Protein AF-K0F610-F1 (afdb_monomer)

Sequence (108 aa):
MANMARGLLATVIVAATFAFGCYWYVFGRPDWLWNGPKTIAISGQRFAVAGVYDQTRGPVQCLTERRSILLTGLEYCVVDEAEPATGALFWYLGEVYSINMQEPLGFL

Mean predicted aligned error: 11.23 Å

Secondary structure (DSSP, 8-state):
-HHHHHHHHHHHHHHHHHHHHHHHHHH-STTHHHH--SEEEETTEEEEEEEE--GGG-S---SS--EEPTTT--EEEE--SSSTTEEEEE-GGG-EEEEE-SS-SEE-

Radius of gyration: 17.18 Å; Cα contacts (8 Å, |Δi|>4): 171; chains: 1; bounding box: 51×33×36 Å

pLDDT: mean 83.33, std 8.26, range [58.34, 93.62]

Structure (mmCIF, N/CA/C/O backbone):
data_AF-K0F610-F1
#
_entry.id   AF-K0F610-F1
#
loop_
_atom_site.group_PDB
_atom_site.id
_atom_site.type_symbol
_atom_site.label_atom_id
_atom_site.label_alt_id
_atom_site.label_comp_id
_atom_site.label_asym_id
_atom_site.label_entity_id
_atom_site.label_seq_id
_atom_site.pdbx_PDB_ins_code
_atom_site.Cartn_x
_atom_site.Cartn_y
_atom_site.Cartn_z
_atom_site.occupancy
_atom_site.B_iso_or_equiv
_atom_site.auth_seq_id
_atom_site.auth_comp_id
_atom_site.auth_asym_id
_atom_site.auth_atom_id
_atom_site.pdbx_PDB_model_num
ATOM 1 N N . MET A 1 1 ? 37.484 16.209 -16.420 1.00 61.12 1 MET A N 1
ATOM 2 C CA . MET A 1 1 ? 36.525 16.325 -15.294 1.00 61.12 1 MET A CA 1
ATOM 3 C C . MET A 1 1 ? 35.104 16.674 -15.743 1.00 61.12 1 MET A C 1
ATOM 5 O O . MET A 1 1 ? 34.200 15.937 -15.380 1.00 61.12 1 MET A O 1
ATOM 9 N N . ALA A 1 2 ? 34.880 17.702 -16.579 1.00 75.75 2 ALA A N 1
ATOM 10 C CA . ALA A 1 2 ? 33.526 18.084 -17.022 1.00 75.75 2 ALA A CA 1
ATOM 11 C C . ALA A 1 2 ? 32.721 16.950 -17.702 1.00 75.75 2 ALA A C 1
ATOM 13 O O . ALA A 1 2 ? 31.536 16.799 -17.425 1.00 75.75 2 ALA A O 1
ATOM 14 N N . ASN A 1 3 ? 33.359 16.113 -18.533 1.00 80.50 3 ASN A N 1
ATOM 15 C CA . ASN A 1 3 ? 32.677 14.990 -19.197 1.00 80.50 3 ASN A CA 1
ATOM 16 C C . ASN A 1 3 ? 32.225 13.893 -18.214 1.00 80.50 3 ASN A C 1
ATOM 18 O O . ASN A 1 3 ? 31.125 13.374 -18.359 1.00 80.50 3 ASN A O 1
ATOM 22 N N . MET A 1 4 ? 33.024 13.588 -17.180 1.00 81.19 4 MET A N 1
ATOM 23 C CA . MET A 1 4 ? 32.634 12.640 -16.123 1.00 81.19 4 MET A CA 1
ATOM 24 C C . MET A 1 4 ? 31.491 13.196 -15.267 1.00 81.19 4 MET A C 1
ATOM 26 O O . MET A 1 4 ? 30.534 12.479 -14.997 1.00 81.19 4 MET A O 1
ATOM 30 N N . ALA A 1 5 ? 31.543 14.484 -14.905 1.00 85.38 5 ALA A N 1
ATOM 31 C CA . ALA A 1 5 ? 30.469 15.136 -14.154 1.00 85.38 5 ALA A CA 1
ATOM 32 C C . ALA A 1 5 ? 29.143 15.156 -14.936 1.00 85.38 5 ALA A C 1
ATOM 34 O O . ALA A 1 5 ? 28.092 14.865 -14.372 1.00 85.38 5 ALA A O 1
ATOM 35 N N . ARG A 1 6 ? 29.188 15.431 -16.248 1.00 86.06 6 ARG A N 1
ATOM 36 C CA . ARG A 1 6 ? 28.009 15.366 -17.130 1.00 86.06 6 ARG A CA 1
ATOM 37 C C . ARG A 1 6 ? 27.454 13.946 -17.256 1.00 86.06 6 ARG A C 1
ATOM 39 O O . ARG A 1 6 ? 26.241 13.782 -17.195 1.00 86.06 6 ARG A O 1
ATOM 46 N N . GLY A 1 7 ? 28.317 12.937 -17.397 1.00 88.06 7 GLY A N 1
ATOM 47 C CA . GLY A 1 7 ? 27.900 11.532 -17.457 1.00 88.06 7 GLY A CA 1
ATOM 48 C C . GLY A 1 7 ? 27.238 11.057 -16.161 1.00 88.06 7 GLY A C 1
ATOM 49 O O . GLY A 1 7 ? 26.183 10.423 -16.201 1.00 88.06 7 GLY A O 1
ATOM 50 N N . LEU A 1 8 ? 27.803 11.435 -15.010 1.00 91.75 8 LEU A N 1
ATOM 51 C CA . LEU A 1 8 ? 27.209 11.153 -13.704 1.00 91.75 8 LEU A CA 1
ATOM 52 C C . LEU A 1 8 ? 25.847 11.842 -13.559 1.00 91.75 8 LEU A C 1
ATOM 54 O O . LEU A 1 8 ? 24.867 11.184 -13.226 1.00 91.75 8 LEU A O 1
ATOM 58 N N . LEU A 1 9 ? 25.764 13.138 -13.874 1.00 91.38 9 LEU A N 1
ATOM 59 C CA . LEU A 1 9 ? 24.515 13.897 -13.807 1.00 91.38 9 LEU A CA 1
ATOM 60 C C . LEU A 1 9 ? 23.428 13.290 -14.706 1.00 91.38 9 LEU A C 1
ATOM 62 O O . LEU A 1 9 ? 22.301 13.109 -14.256 1.00 91.38 9 LEU A O 1
ATOM 66 N N . ALA A 1 10 ? 23.765 12.929 -15.946 1.00 89.69 10 ALA A N 1
ATOM 67 C CA . ALA A 1 10 ? 22.830 12.278 -16.862 1.00 89.69 10 ALA A CA 1
ATOM 68 C C . ALA A 1 10 ? 22.319 10.943 -16.300 1.00 89.69 10 ALA A C 1
ATOM 70 O O . ALA A 1 10 ? 21.121 10.676 -16.340 1.00 89.69 10 ALA A O 1
ATOM 71 N N . THR A 1 11 ? 23.207 10.139 -15.711 1.00 91.31 11 THR A N 1
ATOM 72 C CA . THR A 1 11 ? 22.837 8.859 -15.088 1.00 91.31 11 THR A CA 1
ATOM 73 C C . THR A 1 11 ? 21.886 9.067 -13.908 1.00 91.31 11 THR A C 1
ATOM 75 O O . THR A 1 11 ? 20.876 8.372 -13.808 1.00 91.31 11 THR A O 1
ATOM 78 N N . VAL A 1 12 ? 22.155 10.060 -13.052 1.00 91.69 12 VAL A N 1
ATOM 79 C CA . VAL A 1 12 ? 21.271 10.409 -11.928 1.00 91.69 12 VAL A CA 1
ATOM 80 C C . VAL A 1 12 ? 19.901 10.866 -12.428 1.00 91.69 12 VAL A C 1
ATOM 82 O O . VAL A 1 12 ? 18.890 10.427 -11.889 1.00 91.69 12 VAL A O 1
ATOM 85 N N . ILE A 1 13 ? 19.843 11.691 -13.479 1.00 91.94 13 ILE A N 1
ATOM 86 C CA . ILE A 1 13 ? 18.574 12.153 -14.064 1.00 91.94 13 ILE A CA 1
ATOM 87 C C . ILE A 1 13 ? 17.765 10.974 -14.612 1.00 91.94 13 ILE A C 1
ATOM 89 O O . ILE A 1 13 ? 16.565 10.884 -14.349 1.00 91.94 13 ILE A O 1
ATOM 93 N N . VAL A 1 14 ? 18.402 10.052 -15.339 1.00 89.75 14 VAL A N 1
ATOM 94 C CA . VAL A 1 14 ? 17.721 8.869 -15.890 1.00 89.75 14 VAL A CA 1
ATOM 95 C C . VAL A 1 14 ? 17.198 7.976 -14.765 1.00 89.75 14 VAL A C 1
ATOM 97 O O . VAL A 1 14 ? 16.031 7.588 -14.794 1.00 89.75 14 VAL A O 1
ATOM 100 N N . ALA A 1 15 ? 18.012 7.712 -13.741 1.00 88.94 15 ALA A N 1
ATOM 101 C CA . ALA A 1 15 ? 17.606 6.912 -12.587 1.00 88.94 15 ALA A CA 1
ATOM 102 C C . ALA A 1 15 ? 16.456 7.565 -11.799 1.00 88.94 15 ALA A C 1
ATOM 104 O O . ALA A 1 15 ? 15.492 6.886 -11.449 1.00 88.94 15 ALA A O 1
ATOM 105 N N . ALA A 1 16 ? 16.511 8.881 -11.573 1.00 87.88 16 ALA A N 1
ATOM 106 C CA . ALA A 1 16 ? 15.450 9.631 -10.902 1.00 87.88 16 ALA A CA 1
ATOM 107 C C . ALA A 1 16 ? 14.145 9.627 -11.710 1.00 87.88 16 ALA A C 1
ATOM 109 O O . ALA A 1 16 ? 13.072 9.426 -11.146 1.00 87.88 16 ALA A O 1
ATOM 110 N N . THR A 1 17 ? 14.234 9.788 -13.033 1.00 87.69 17 THR A N 1
ATOM 111 C CA . THR A 1 17 ? 13.066 9.742 -13.925 1.00 87.69 17 THR A CA 1
ATOM 112 C C . THR A 1 17 ? 12.430 8.354 -13.926 1.00 87.69 17 THR A C 1
ATOM 114 O O . THR A 1 17 ? 11.209 8.237 -13.836 1.00 87.69 17 THR A O 1
ATOM 117 N N . PHE A 1 18 ? 13.247 7.299 -13.971 1.00 87.00 18 PHE A N 1
ATOM 118 C CA . PHE A 1 18 ? 12.771 5.921 -13.893 1.00 87.00 18 PHE A CA 1
ATOM 119 C C . PHE A 1 18 ? 12.084 5.638 -12.553 1.00 87.00 18 PHE A C 1
ATOM 121 O O . PHE A 1 18 ? 10.952 5.160 -12.538 1.00 87.00 18 PHE A O 1
ATOM 128 N N . ALA A 1 19 ? 12.721 6.007 -11.437 1.00 84.00 19 ALA A N 1
ATOM 129 C CA . ALA A 1 19 ? 12.135 5.862 -10.110 1.00 84.00 19 ALA A CA 1
ATOM 130 C C . ALA A 1 19 ? 10.800 6.611 -10.015 1.00 84.00 19 ALA A C 1
ATOM 132 O O . ALA A 1 19 ? 9.799 6.019 -9.624 1.00 84.00 19 ALA A O 1
ATOM 133 N N . PHE A 1 20 ? 10.749 7.873 -10.450 1.00 82.81 20 PHE A N 1
ATOM 134 C CA . PHE A 1 20 ? 9.519 8.667 -10.463 1.00 82.81 20 PHE A CA 1
ATOM 135 C C . PHE A 1 20 ? 8.405 8.005 -11.290 1.00 82.81 20 PHE A C 1
ATOM 137 O O . PHE A 1 20 ? 7.261 7.930 -10.840 1.00 82.81 20 PHE A O 1
ATOM 144 N N . GLY A 1 21 ? 8.742 7.453 -12.460 1.00 82.62 21 GLY A N 1
ATOM 145 C CA . GLY A 1 21 ? 7.815 6.671 -13.278 1.00 82.62 21 GLY A CA 1
ATOM 146 C C . GLY A 1 21 ? 7.298 5.418 -12.565 1.00 82.62 21 GLY A C 1
ATOM 147 O O . GLY A 1 21 ? 6.095 5.165 -12.579 1.00 82.62 21 GLY A O 1
ATOM 148 N N . CYS A 1 22 ? 8.166 4.669 -11.880 1.00 82.62 22 CYS A N 1
ATOM 149 C CA . CYS A 1 22 ? 7.771 3.515 -11.067 1.00 82.62 22 CYS A CA 1
ATOM 150 C C . CYS A 1 22 ? 6.876 3.905 -9.881 1.00 82.62 22 CYS A C 1
ATOM 152 O O . CYS A 1 22 ? 5.905 3.211 -9.595 1.00 82.62 22 CYS A O 1
ATOM 154 N N . TYR A 1 23 ? 7.149 5.027 -9.214 1.00 79.75 23 TYR A N 1
ATOM 155 C CA . TYR A 1 23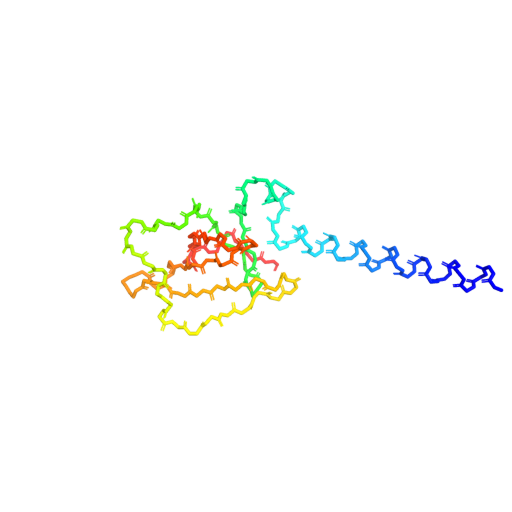 ? 6.288 5.551 -8.148 1.00 79.75 23 TYR A CA 1
ATOM 156 C C . TYR A 1 23 ? 4.887 5.884 -8.673 1.00 79.75 23 TYR A C 1
ATOM 158 O O . TYR A 1 23 ? 3.883 5.464 -8.093 1.00 79.75 23 TYR A O 1
ATOM 166 N N . TRP A 1 24 ? 4.813 6.584 -9.808 1.00 77.75 24 TRP A N 1
ATOM 167 C CA . TRP A 1 24 ? 3.545 6.869 -10.483 1.00 77.75 24 TRP A CA 1
ATOM 168 C C . TRP A 1 24 ? 2.811 5.596 -10.902 1.00 77.75 24 TRP A C 1
ATOM 170 O O . TRP A 1 24 ? 1.587 5.502 -10.835 1.00 77.75 24 TRP A O 1
ATOM 180 N N . TYR A 1 25 ? 3.562 4.590 -11.328 1.00 74.75 25 TYR A N 1
ATOM 181 C CA . TYR A 1 25 ? 3.020 3.301 -11.713 1.00 74.75 25 TYR A CA 1
ATOM 182 C C . TYR A 1 25 ? 2.378 2.567 -10.530 1.00 74.75 25 TYR A C 1
ATOM 184 O O . TYR A 1 25 ? 1.246 2.096 -10.655 1.00 74.75 25 TYR A O 1
ATOM 192 N N . VAL A 1 26 ? 3.056 2.521 -9.376 1.00 74.88 26 VAL A N 1
ATOM 193 C CA . VAL A 1 26 ? 2.564 1.805 -8.189 1.00 74.88 26 VAL A CA 1
ATOM 194 C C . VAL A 1 26 ? 1.367 2.507 -7.541 1.00 74.88 26 VAL A C 1
ATOM 196 O O . VAL A 1 26 ? 0.414 1.833 -7.148 1.00 74.88 26 VAL A O 1
ATOM 199 N N . PHE A 1 27 ? 1.382 3.840 -7.452 1.00 74.75 27 PHE A N 1
ATOM 200 C CA . PHE A 1 27 ? 0.348 4.596 -6.733 1.00 74.75 27 PHE A CA 1
ATOM 201 C C . PHE A 1 27 ? -0.728 5.232 -7.627 1.00 74.75 27 PHE A C 1
ATOM 203 O O . PHE A 1 27 ? -1.819 5.555 -7.158 1.00 74.75 27 PHE A O 1
ATOM 210 N N . GLY A 1 28 ? -0.469 5.399 -8.924 1.00 71.94 28 GLY A N 1
ATOM 211 C CA . GLY A 1 28 ? -1.322 6.178 -9.821 1.00 71.94 28 GLY A CA 1
ATOM 212 C C . GLY A 1 28 ? -1.061 7.686 -9.732 1.00 71.94 28 GLY A C 1
ATOM 213 O O . GLY A 1 28 ? 0.084 8.130 -9.714 1.00 71.94 28 GLY A O 1
ATOM 214 N N . ARG A 1 29 ? -2.141 8.484 -9.733 1.00 69.50 29 ARG A N 1
ATOM 215 C CA . ARG A 1 29 ? -2.080 9.957 -9.653 1.00 69.50 29 ARG A CA 1
ATOM 216 C C . ARG A 1 29 ? -1.352 10.403 -8.375 1.00 69.50 29 ARG A C 1
ATOM 218 O O . ARG A 1 29 ? -1.450 9.714 -7.373 1.00 69.50 29 ARG A O 1
ATOM 225 N N . PRO A 1 30 ? -0.667 11.561 -8.359 1.00 67.50 30 PRO A N 1
ATOM 226 C CA . PRO A 1 30 ? 0.234 11.964 -7.280 1.00 67.50 30 PRO A CA 1
ATOM 227 C C . PRO A 1 30 ? -0.522 12.489 -6.050 1.00 67.50 30 PRO A C 1
ATOM 229 O O . PRO A 1 30 ? 0.090 12.989 -5.110 1.00 67.50 30 PRO A O 1
ATOM 232 N N . ASP A 1 31 ? -1.855 12.400 -6.050 1.00 70.31 31 ASP A N 1
ATOM 233 C CA . ASP A 1 31 ? -2.696 12.782 -4.922 1.00 70.31 31 ASP A CA 1
ATOM 234 C C . ASP A 1 31 ? -2.496 11.864 -3.709 1.00 70.31 31 ASP A C 1
ATOM 236 O O . ASP A 1 31 ? -2.895 12.243 -2.607 1.00 70.31 31 ASP A O 1
ATOM 240 N N . TRP A 1 32 ? -1.810 10.727 -3.892 1.00 70.38 32 TRP A N 1
ATOM 241 C CA . TRP A 1 32 ? -1.469 9.773 -2.837 1.00 70.38 32 TRP A CA 1
ATOM 242 C C . TRP A 1 32 ? -0.627 10.347 -1.701 1.00 70.38 32 TRP A C 1
ATOM 244 O O . TRP A 1 32 ? -0.751 9.886 -0.570 1.00 70.38 32 TRP A O 1
ATOM 254 N N . LEU A 1 33 ? 0.220 11.346 -1.970 1.00 69.94 33 LEU A N 1
ATOM 255 C CA . LEU A 1 33 ? 1.099 11.899 -0.938 1.00 69.94 33 LEU A CA 1
ATOM 256 C C . LEU A 1 33 ? 0.316 12.742 0.085 1.00 69.94 33 LEU A C 1
ATOM 258 O O . LEU A 1 33 ? 0.719 12.811 1.240 1.00 69.94 33 LEU A O 1
ATOM 262 N N . TRP A 1 34 ? -0.808 13.347 -0.319 1.00 65.69 34 TRP A N 1
ATOM 263 C CA . TRP A 1 34 ? -1.628 14.205 0.550 1.00 65.69 34 TRP A CA 1
ATOM 264 C C . TRP A 1 34 ? -2.925 13.546 1.022 1.00 65.69 34 TRP A C 1
ATOM 266 O O . TRP A 1 34 ? -3.411 13.893 2.091 1.00 65.69 34 TRP A O 1
ATOM 276 N N . ASN A 1 35 ? -3.500 12.632 0.234 1.00 68.81 35 ASN A N 1
ATOM 277 C CA . ASN A 1 35 ? -4.814 12.038 0.513 1.00 68.81 35 ASN A CA 1
ATOM 278 C C . ASN A 1 35 ? -4.757 10.528 0.790 1.00 68.81 35 ASN A C 1
ATOM 280 O O . ASN A 1 35 ? -5.805 9.888 0.873 1.00 68.81 35 ASN A O 1
ATOM 284 N N . GLY A 1 36 ? -3.555 9.953 0.874 1.00 70.38 36 GLY A N 1
ATOM 285 C CA . GLY A 1 36 ? -3.370 8.508 0.902 1.00 70.38 36 GLY A CA 1
ATOM 286 C C . GLY A 1 36 ? -3.626 7.853 -0.461 1.00 70.38 36 GLY A C 1
ATOM 287 O O . GLY A 1 36 ? -4.143 8.479 -1.396 1.00 70.38 36 GLY A O 1
ATOM 288 N N . PRO A 1 37 ? -3.241 6.580 -0.627 1.00 82.94 37 PRO A N 1
ATOM 289 C CA . PRO A 1 37 ? -3.394 5.891 -1.898 1.00 82.94 37 PRO A CA 1
ATOM 290 C C . PRO A 1 37 ? -4.876 5.676 -2.201 1.00 82.94 37 PRO A C 1
ATOM 292 O O . PRO A 1 37 ? -5.635 5.241 -1.345 1.00 82.94 37 PRO A O 1
ATOM 295 N N . LYS A 1 38 ? -5.283 5.914 -3.450 1.00 85.31 38 LYS A N 1
ATOM 296 C CA . LYS A 1 38 ? -6.590 5.457 -3.966 1.00 85.31 38 LYS A CA 1
ATOM 297 C C . LYS A 1 38 ? -6.513 4.061 -4.565 1.00 85.31 38 LYS A C 1
ATOM 299 O O . LYS A 1 38 ? -7.484 3.312 -4.573 1.00 85.31 38 LYS A O 1
ATOM 304 N N . THR A 1 39 ? -5.343 3.724 -5.096 1.00 85.56 39 THR A N 1
ATOM 305 C CA . THR A 1 39 ? -5.047 2.418 -5.671 1.00 85.56 39 THR A CA 1
ATOM 306 C C . THR A 1 39 ? -3.637 2.008 -5.290 1.00 85.56 39 THR A C 1
ATOM 308 O O . THR A 1 39 ? -2.770 2.876 -5.179 1.00 85.56 39 THR A O 1
ATOM 311 N N . ILE A 1 40 ? -3.397 0.709 -5.160 1.00 86.56 40 ILE A N 1
ATOM 312 C CA . ILE A 1 40 ? -2.068 0.154 -4.907 1.00 86.56 40 ILE A CA 1
ATOM 313 C C . ILE A 1 40 ? -1.794 -1.005 -5.864 1.00 86.56 40 ILE A C 1
ATOM 315 O O . ILE A 1 40 ? -2.672 -1.834 -6.101 1.00 86.56 40 ILE A O 1
ATOM 319 N N . ALA A 1 41 ? -0.591 -1.058 -6.436 1.00 87.00 41 ALA A N 1
ATOM 320 C CA . ALA A 1 41 ? -0.151 -2.203 -7.224 1.00 87.00 41 ALA A CA 1
ATOM 321 C C . ALA A 1 41 ? 0.547 -3.242 -6.331 1.00 87.00 41 ALA A C 1
ATOM 323 O O . ALA A 1 41 ? 1.546 -2.933 -5.682 1.00 87.00 41 ALA A O 1
ATOM 324 N N . ILE A 1 42 ? 0.052 -4.479 -6.327 1.00 86.06 42 ILE A N 1
ATOM 325 C CA . ILE A 1 42 ? 0.650 -5.622 -5.627 1.00 86.06 42 ILE A CA 1
ATOM 326 C C . ILE A 1 42 ? 0.854 -6.734 -6.655 1.00 86.06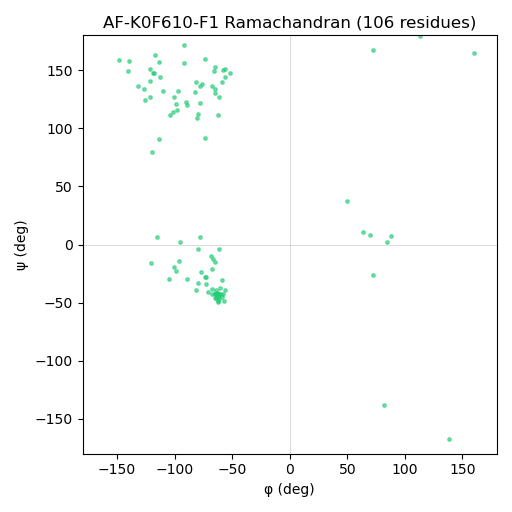 42 ILE A C 1
ATOM 328 O O . ILE A 1 42 ? -0.085 -7.133 -7.337 1.00 86.06 42 ILE A O 1
ATOM 332 N N . SER A 1 43 ? 2.088 -7.229 -6.788 1.00 83.38 43 SER A N 1
ATOM 333 C CA . SER A 1 43 ? 2.429 -8.351 -7.683 1.00 83.38 43 SER A CA 1
ATOM 334 C C . SER A 1 43 ? 1.897 -8.210 -9.124 1.00 83.38 43 SER A C 1
ATOM 336 O O . SER A 1 43 ? 1.476 -9.188 -9.733 1.00 83.38 43 SER A O 1
ATOM 338 N N . GLY A 1 44 ? 1.898 -6.989 -9.673 1.00 81.75 44 GLY A N 1
ATOM 339 C CA . GLY A 1 44 ? 1.432 -6.709 -11.040 1.00 81.75 44 GLY A CA 1
ATOM 340 C C . GLY A 1 44 ? -0.082 -6.499 -11.198 1.00 81.75 44 GLY A C 1
ATOM 341 O O . GLY A 1 44 ? -0.542 -6.256 -12.310 1.00 81.75 44 GLY A O 1
ATOM 342 N N . GLN A 1 45 ? -0.859 -6.545 -10.115 1.00 85.75 45 GLN A N 1
ATOM 343 C CA . GLN A 1 45 ? -2.297 -6.257 -10.116 1.00 85.75 45 GLN A CA 1
ATOM 344 C C . GLN A 1 45 ? -2.594 -4.977 -9.340 1.00 85.75 45 GLN A C 1
ATOM 346 O O . GLN A 1 45 ? -1.939 -4.693 -8.336 1.00 85.75 45 GLN A O 1
ATOM 351 N N . ARG A 1 46 ? -3.578 -4.194 -9.794 1.00 86.75 46 ARG A N 1
ATOM 352 C CA . ARG A 1 46 ? -4.016 -2.974 -9.097 1.00 86.75 46 ARG A CA 1
ATOM 353 C C . ARG A 1 46 ? -5.230 -3.258 -8.232 1.00 86.75 46 ARG A C 1
ATOM 355 O O . ARG A 1 46 ? -6.220 -3.781 -8.725 1.00 86.75 46 ARG A O 1
ATOM 362 N N . PHE A 1 47 ? -5.186 -2.804 -6.991 1.00 87.94 47 PHE A N 1
ATOM 363 C CA . PHE A 1 47 ? -6.268 -2.943 -6.027 1.00 87.94 47 PHE A CA 1
ATOM 364 C C . PHE A 1 47 ? -6.772 -1.579 -5.586 1.00 87.94 47 PHE A C 1
ATOM 366 O O . PHE A 1 47 ? -6.002 -0.613 -5.523 1.00 87.94 47 PHE A O 1
ATOM 373 N N . ALA A 1 48 ? -8.066 -1.500 -5.292 1.00 88.00 48 ALA A N 1
ATOM 374 C CA . ALA A 1 48 ? -8.660 -0.308 -4.713 1.00 88.00 48 ALA A CA 1
ATOM 375 C C . ALA A 1 48 ? -8.299 -0.213 -3.227 1.00 88.00 48 ALA A C 1
ATOM 377 O O . ALA A 1 48 ? -8.347 -1.202 -2.490 1.00 88.00 48 ALA A O 1
ATOM 378 N N . VAL A 1 49 ? -7.964 0.996 -2.788 1.00 89.06 49 VAL A N 1
ATOM 379 C CA . VAL A 1 49 ? -7.816 1.313 -1.370 1.00 89.06 49 VAL A CA 1
ATOM 380 C C . VAL A 1 49 ? -9.107 1.982 -0.915 1.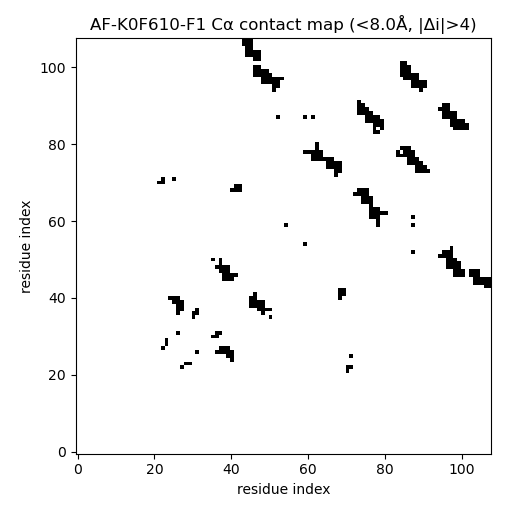00 89.06 49 VAL A C 1
ATOM 382 O O . VAL A 1 49 ? -9.504 3.007 -1.467 1.00 89.06 49 VAL A O 1
ATOM 385 N N . ALA A 1 50 ? -9.777 1.393 0.073 1.00 85.94 50 ALA A N 1
ATOM 386 C CA . ALA A 1 50 ? -11.081 1.861 0.542 1.00 85.94 50 ALA A CA 1
ATOM 387 C C . ALA A 1 50 ? -10.980 3.110 1.438 1.00 85.94 50 ALA A C 1
ATOM 389 O O . ALA A 1 50 ? -11.936 3.875 1.541 1.00 85.94 50 ALA A O 1
ATOM 390 N N . GLY A 1 51 ? -9.826 3.329 2.074 1.00 87.75 51 GLY A N 1
ATOM 391 C CA . GLY A 1 51 ? -9.576 4.443 2.988 1.00 87.75 51 GLY A CA 1
ATOM 392 C C . GLY A 1 51 ? -8.785 4.000 4.215 1.00 87.75 51 GLY A C 1
ATOM 393 O O . GLY A 1 51 ? -8.238 2.897 4.231 1.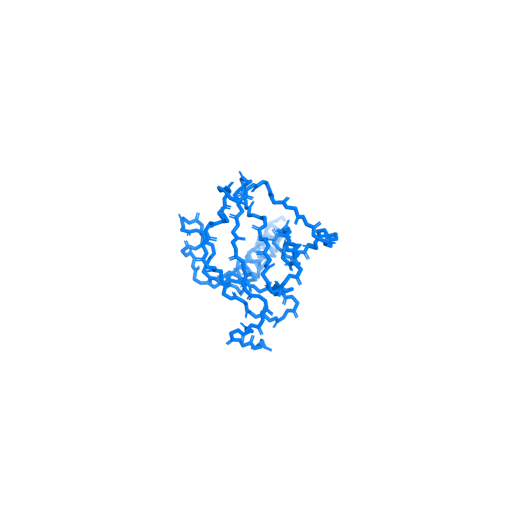00 87.75 51 GLY A O 1
ATOM 394 N N . VAL A 1 52 ? -8.715 4.854 5.238 1.00 89.56 52 VAL A N 1
ATOM 395 C CA . VAL A 1 52 ? -8.032 4.545 6.506 1.00 89.56 52 VAL A CA 1
ATOM 396 C C . VAL A 1 52 ? -8.655 3.302 7.150 1.00 89.56 52 VAL A C 1
ATOM 398 O O . VAL A 1 52 ? -9.871 3.111 7.122 1.00 89.56 52 VAL A O 1
ATOM 401 N N . TYR A 1 53 ? -7.815 2.437 7.710 1.00 89.19 53 TYR A N 1
ATOM 402 C CA . TYR A 1 53 ? -8.246 1.256 8.441 1.00 89.19 53 TYR A CA 1
ATOM 403 C C . TYR A 1 53 ? -9.013 1.651 9.702 1.00 89.19 53 TYR A C 1
ATOM 405 O O . TYR A 1 53 ? -8.558 2.476 10.496 1.00 89.19 53 TYR A O 1
ATOM 413 N N . ASP A 1 54 ? -10.179 1.043 9.889 1.00 87.38 54 ASP A N 1
ATOM 414 C CA . ASP A 1 54 ? -11.061 1.326 11.012 1.00 87.38 54 ASP A CA 1
ATOM 415 C C . ASP A 1 54 ? -10.504 0.736 12.318 1.00 87.38 54 ASP A C 1
ATOM 417 O O . ASP A 1 54 ? -10.775 -0.408 12.688 1.00 87.38 54 ASP A O 1
ATOM 421 N N . GLN A 1 55 ? -9.727 1.544 13.039 1.00 82.00 55 GLN A N 1
ATOM 422 C CA . GLN A 1 55 ? -9.128 1.156 14.319 1.00 82.00 55 GLN A CA 1
ATOM 423 C C . GLN A 1 55 ? -10.157 0.976 15.446 1.00 82.00 55 GLN A C 1
ATOM 425 O O . GLN A 1 55 ? -9.808 0.451 16.504 1.00 82.00 55 GLN A O 1
ATOM 430 N N . THR A 1 56 ? -11.425 1.364 15.250 1.00 85.50 56 THR A N 1
ATOM 431 C CA . THR A 1 56 ? -12.470 1.136 16.263 1.00 85.50 56 THR A CA 1
ATOM 432 C C . THR A 1 56 ? -12.786 -0.350 16.439 1.00 85.50 56 THR A C 1
ATOM 434 O O . THR A 1 56 ? -13.243 -0.756 17.506 1.00 85.50 56 THR A O 1
ATOM 437 N N . ARG A 1 57 ? -12.456 -1.183 15.440 1.00 78.88 57 ARG A N 1
ATOM 438 C CA . ARG A 1 57 ? -12.574 -2.650 15.499 1.00 78.88 57 ARG A CA 1
ATOM 439 C C . ARG A 1 57 ? -11.422 -3.326 16.246 1.00 78.88 57 ARG A C 1
ATOM 441 O O . ARG A 1 57 ? -11.450 -4.539 16.434 1.00 78.88 57 ARG A O 1
ATOM 448 N N . GLY A 1 58 ? -10.424 -2.557 16.675 1.00 82.81 58 GLY A N 1
ATOM 449 C CA . GLY A 1 58 ? -9.230 -3.047 17.351 1.00 82.81 58 GLY A CA 1
ATOM 450 C C . GLY A 1 58 ? -7.951 -2.861 16.529 1.00 82.81 58 GLY A C 1
ATOM 451 O O . GLY A 1 58 ? -7.975 -2.326 15.416 1.00 82.81 58 GLY A O 1
ATOM 452 N N . PRO A 1 59 ? -6.802 -3.275 17.092 1.00 86.19 59 PRO A N 1
ATOM 453 C CA . PRO A 1 59 ? -5.526 -3.188 16.400 1.00 86.19 59 PRO A CA 1
ATOM 454 C C . PRO A 1 59 ? -5.507 -4.102 15.172 1.00 86.19 59 PRO A C 1
ATOM 456 O O . PRO A 1 59 ? -6.157 -5.144 15.140 1.00 86.19 59 PRO A O 1
ATOM 459 N N . VAL A 1 60 ? -4.706 -3.726 14.178 1.00 89.31 60 VAL A N 1
ATOM 460 C CA . VAL A 1 60 ? -4.484 -4.525 12.968 1.00 89.31 60 VAL A CA 1
ATOM 461 C C . VAL A 1 60 ? -3.834 -5.854 13.356 1.00 89.31 60 VAL A C 1
ATOM 463 O O . VAL A 1 60 ? -2.672 -5.881 13.766 1.00 89.31 60 VAL A O 1
ATOM 466 N N . GLN A 1 61 ? -4.576 -6.951 13.216 1.00 88.81 61 GLN A N 1
ATOM 467 C CA . GLN A 1 61 ? -4.064 -8.307 13.395 1.00 88.81 61 GLN A CA 1
ATOM 468 C C . GLN A 1 61 ? -3.869 -8.942 12.026 1.00 88.81 61 GLN A C 1
ATOM 470 O O . GLN A 1 61 ? -4.825 -9.204 11.306 1.00 88.81 61 GLN A O 1
ATOM 475 N N . CYS A 1 62 ? -2.613 -9.161 11.656 1.00 90.50 62 CYS A N 1
ATOM 476 C CA . CYS A 1 62 ? -2.296 -9.850 10.419 1.00 90.50 62 CYS A CA 1
ATOM 477 C C . CYS A 1 62 ? -2.488 -11.359 10.605 1.00 90.50 62 CYS A C 1
ATOM 479 O O . CYS A 1 62 ? -1.826 -11.963 11.448 1.00 90.50 62 CYS A O 1
ATOM 481 N N . LEU A 1 63 ? -3.353 -11.964 9.796 1.00 88.75 63 LEU A N 1
ATOM 482 C CA . LEU A 1 63 ? -3.580 -13.414 9.764 1.00 88.75 63 LEU A CA 1
ATOM 483 C C . LEU A 1 63 ? -2.428 -14.160 9.090 1.00 88.75 63 LEU A C 1
ATOM 485 O O . LEU A 1 63 ? -2.142 -15.315 9.389 1.00 88.75 63 LEU A O 1
ATOM 489 N N . THR A 1 64 ? -1.751 -13.478 8.169 1.00 86.00 64 THR A N 1
ATOM 490 C CA . THR A 1 64 ? -0.538 -13.951 7.504 1.00 86.00 64 THR A CA 1
ATOM 491 C C . THR A 1 64 ? 0.634 -13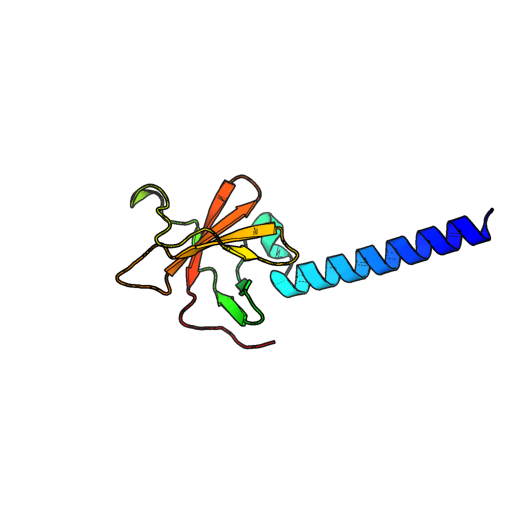.045 7.845 1.00 86.00 64 THR A C 1
ATOM 493 O O . THR A 1 64 ? 0.440 -11.891 8.220 1.00 86.00 64 THR A O 1
ATOM 496 N N . GLU A 1 65 ? 1.863 -13.511 7.620 1.00 90.75 65 GLU A N 1
ATOM 497 C CA . GLU A 1 65 ? 3.035 -12.631 7.664 1.00 90.75 65 GLU A CA 1
ATOM 498 C C . GLU A 1 65 ? 2.843 -11.392 6.778 1.00 90.75 65 GLU A C 1
ATOM 500 O O . GLU A 1 65 ? 2.177 -11.439 5.733 1.00 90.75 65 GLU A O 1
ATOM 505 N N . ARG A 1 66 ? 3.440 -10.274 7.206 1.00 92.94 66 ARG A N 1
ATOM 506 C CA . ARG A 1 66 ? 3.472 -9.049 6.410 1.00 92.94 66 ARG A CA 1
ATOM 507 C C . ARG A 1 66 ? 4.279 -9.287 5.143 1.00 92.94 66 ARG A C 1
ATOM 509 O O . ARG A 1 66 ? 5.372 -9.845 5.178 1.00 92.94 66 ARG A O 1
ATOM 516 N N . ARG A 1 67 ? 3.735 -8.838 4.019 1.00 92.75 67 ARG A N 1
ATOM 517 C CA . ARG A 1 67 ? 4.349 -8.956 2.700 1.00 92.75 67 ARG A CA 1
ATOM 518 C C . ARG A 1 67 ? 4.773 -7.582 2.226 1.00 92.75 67 ARG A C 1
ATOM 520 O O . ARG A 1 67 ? 3.985 -6.642 2.272 1.00 92.75 67 ARG A O 1
ATOM 527 N N . SER A 1 68 ? 6.005 -7.476 1.744 1.00 91.75 68 SER A N 1
ATOM 528 C CA . SER A 1 68 ? 6.522 -6.217 1.220 1.00 91.75 68 SER A CA 1
ATOM 529 C C . SER A 1 68 ? 6.067 -5.990 -0.225 1.00 91.75 68 SER A C 1
ATOM 531 O O . SER A 1 68 ? 6.035 -6.918 -1.038 1.00 91.75 68 SER A O 1
ATOM 533 N N . ILE A 1 69 ? 5.718 -4.748 -0.547 1.00 87.00 69 ILE A N 1
ATOM 534 C CA . ILE A 1 69 ? 5.425 -4.286 -1.901 1.00 87.00 69 ILE A CA 1
ATOM 535 C C . ILE A 1 69 ? 6.738 -3.813 -2.520 1.00 87.00 69 ILE A C 1
ATOM 537 O O . ILE A 1 69 ? 7.401 -2.894 -2.029 1.00 87.00 69 ILE A O 1
ATOM 541 N N . LEU A 1 70 ? 7.115 -4.460 -3.623 1.00 81.25 70 LEU A N 1
ATOM 542 C CA . LEU A 1 70 ? 8.336 -4.139 -4.348 1.00 81.25 70 LEU A CA 1
ATOM 543 C C . LEU A 1 70 ? 8.349 -2.655 -4.763 1.00 81.25 70 LEU A C 1
ATOM 545 O O . LEU A 1 70 ? 7.322 -2.096 -5.141 1.00 81.25 70 LEU A O 1
ATOM 549 N N . LEU A 1 71 ? 9.535 -2.039 -4.733 1.00 76.12 71 LEU A N 1
ATOM 550 C CA . LEU A 1 71 ? 9.824 -0.638 -5.092 1.00 76.12 71 LEU A CA 1
ATOM 551 C C . LEU A 1 71 ? 9.338 0.436 -4.110 1.00 76.12 71 LEU A C 1
ATOM 553 O O . LEU A 1 71 ? 9.958 1.496 -4.065 1.00 76.12 71 LEU A O 1
ATOM 557 N N . THR A 1 72 ? 8.294 0.194 -3.316 1.00 81.62 72 THR A N 1
ATOM 558 C CA . THR A 1 72 ? 7.781 1.203 -2.366 1.00 81.62 72 THR A CA 1
ATOM 559 C C . THR A 1 72 ? 8.269 0.998 -0.939 1.00 81.62 72 THR A C 1
ATOM 561 O O . THR A 1 72 ? 8.264 1.954 -0.161 1.00 81.62 72 TH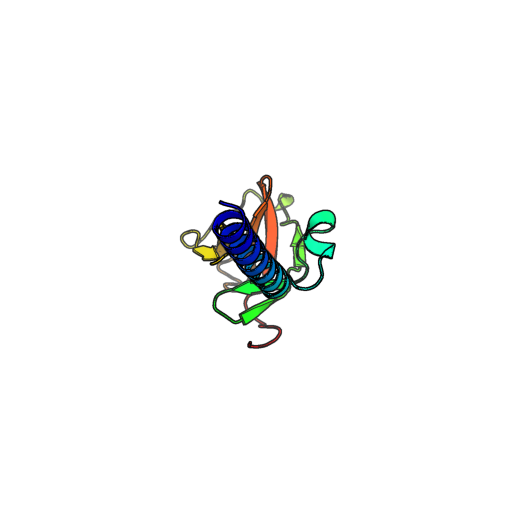R A O 1
ATOM 564 N N . GLY A 1 73 ? 8.670 -0.231 -0.592 1.00 84.50 73 GLY A N 1
ATOM 565 C CA . GLY A 1 73 ? 9.031 -0.613 0.777 1.00 84.50 73 GLY A CA 1
ATOM 566 C C . GLY A 1 73 ? 7.836 -0.657 1.732 1.00 84.50 73 GLY A C 1
ATOM 567 O O . GLY A 1 73 ? 8.025 -0.808 2.934 1.00 84.50 73 GLY A O 1
ATOM 568 N N . LEU A 1 74 ? 6.616 -0.511 1.207 1.00 89.81 74 LEU A N 1
ATOM 569 C CA . LEU A 1 74 ? 5.388 -0.641 1.980 1.00 89.81 74 LEU A CA 1
ATOM 570 C C . LEU A 1 74 ? 5.118 -2.108 2.298 1.00 89.81 74 LEU A C 1
ATOM 572 O O . LEU A 1 74 ? 5.599 -3.005 1.606 1.00 89.81 74 LEU A O 1
ATOM 576 N N . GLU A 1 75 ? 4.306 -2.352 3.316 1.00 93.62 75 GLU A N 1
ATOM 577 C CA . GLU A 1 75 ? 3.905 -3.698 3.707 1.00 93.62 75 GLU A CA 1
ATOM 578 C C . GLU A 1 75 ? 2.388 -3.835 3.650 1.00 93.62 75 GLU A C 1
ATOM 580 O O . GLU A 1 75 ? 1.656 -2.872 3.868 1.00 93.62 75 GLU A O 1
ATOM 585 N N . TYR A 1 76 ? 1.899 -5.042 3.395 1.00 93.00 76 TYR A N 1
ATOM 586 C CA . TYR A 1 76 ? 0.485 -5.371 3.529 1.00 93.00 76 TYR A CA 1
ATOM 587 C C . TYR A 1 76 ? 0.299 -6.755 4.152 1.00 93.00 76 TYR A C 1
ATOM 589 O O . TYR A 1 76 ? 1.197 -7.598 4.109 1.00 93.00 76 TYR A O 1
ATOM 597 N N . CYS A 1 77 ? -0.866 -7.001 4.741 1.00 92.44 77 CYS A N 1
ATOM 598 C CA . CYS A 1 77 ? -1.248 -8.317 5.247 1.00 92.44 77 CYS A CA 1
ATOM 599 C C . CYS A 1 77 ? -2.761 -8.529 5.146 1.00 92.44 77 CYS A C 1
ATOM 601 O O . CYS A 1 77 ? -3.517 -7.562 5.062 1.00 92.44 77 CYS A O 1
ATOM 603 N N . VAL A 1 78 ? -3.203 -9.788 5.158 1.00 91.25 78 VAL A N 1
ATOM 604 C CA . VAL A 1 78 ? -4.630 -10.136 5.273 1.00 91.25 78 VAL A CA 1
ATOM 605 C C . VAL A 1 78 ? -5.053 -9.981 6.733 1.00 91.25 78 VAL A C 1
ATOM 607 O O . VAL A 1 78 ? -4.302 -10.395 7.619 1.00 91.25 78 VAL A O 1
ATOM 610 N N . VAL A 1 79 ? -6.219 -9.385 6.985 1.00 88.94 79 VAL A N 1
ATOM 611 C CA . VAL A 1 79 ? -6.706 -9.091 8.349 1.00 88.94 79 VAL A CA 1
ATOM 612 C C . VAL A 1 79 ? -8.036 -9.748 8.700 1.00 88.94 79 VAL A C 1
ATOM 614 O O . VAL A 1 79 ? -8.367 -9.825 9.878 1.00 88.94 79 VAL A O 1
ATOM 617 N N . ASP A 1 80 ? -8.787 -10.231 7.712 1.00 78.12 80 ASP A N 1
ATOM 618 C CA . ASP A 1 80 ? -10.085 -10.867 7.931 1.00 78.12 80 ASP A CA 1
ATOM 619 C C . ASP A 1 80 ? -10.083 -12.306 7.385 1.00 78.12 80 ASP A C 1
ATOM 621 O O . ASP A 1 80 ? -9.689 -12.545 6.244 1.00 78.12 80 ASP A O 1
ATOM 625 N N . GLU A 1 81 ? -10.467 -13.281 8.219 1.00 66.19 81 GLU A N 1
ATOM 626 C CA . GLU A 1 81 ? -10.600 -14.689 7.812 1.00 66.19 81 GLU A CA 1
ATOM 627 C C . GLU A 1 81 ? -11.917 -14.923 7.069 1.00 66.19 81 GLU A C 1
ATOM 629 O O . GLU A 1 81 ? -11.972 -15.756 6.162 1.00 66.19 81 GLU A O 1
ATOM 634 N N . ALA A 1 82 ? -12.973 -14.196 7.449 1.00 68.88 82 ALA A N 1
ATOM 635 C CA . ALA A 1 82 ? -14.280 -14.263 6.808 1.00 68.88 82 ALA A CA 1
ATOM 636 C C . ALA A 1 82 ? -14.244 -13.593 5.429 1.00 68.88 82 ALA A C 1
ATOM 638 O O . ALA A 1 82 ? -14.883 -14.067 4.488 1.00 68.88 82 ALA A O 1
ATOM 639 N N . GLU A 1 83 ? -13.436 -12.540 5.291 1.00 67.44 83 GLU A N 1
ATOM 640 C CA . GLU A 1 83 ? -13.141 -11.873 4.026 1.00 67.44 83 GLU A CA 1
ATOM 641 C C . GLU A 1 83 ? -11.633 -11.929 3.724 1.00 67.44 83 GLU A C 1
ATOM 643 O O . GLU A 1 83 ? -10.942 -10.921 3.870 1.00 67.44 83 GLU A O 1
ATOM 648 N N . PRO A 1 84 ? -11.089 -13.056 3.217 1.00 60.00 84 PRO A N 1
ATOM 649 C CA . PRO A 1 84 ? -9.643 -13.227 2.983 1.00 60.00 84 PRO A CA 1
ATOM 650 C C . PRO A 1 84 ? -9.037 -12.241 1.966 1.00 60.00 84 PRO A C 1
ATOM 652 O O . PRO A 1 84 ? -7.832 -12.242 1.718 1.00 60.00 84 PRO A O 1
ATOM 655 N N . ALA A 1 85 ? -9.868 -11.400 1.357 1.00 70.31 85 ALA A N 1
ATOM 656 C CA . ALA A 1 85 ? -9.464 -10.326 0.472 1.00 70.31 85 ALA A CA 1
ATOM 657 C C . ALA A 1 85 ? -9.344 -8.957 1.144 1.00 70.31 85 ALA A C 1
ATOM 659 O O . ALA A 1 85 ? -8.755 -8.055 0.549 1.00 70.31 85 ALA A O 1
ATOM 660 N N . THR A 1 86 ? -9.865 -8.781 2.354 1.00 83.12 86 THR A N 1
ATOM 661 C CA . THR A 1 86 ? -9.701 -7.540 3.101 1.00 83.12 86 THR A CA 1
ATOM 662 C C . THR A 1 86 ? -8.314 -7.545 3.734 1.00 83.12 86 THR A C 1
ATOM 664 O O . THR A 1 86 ? -7.972 -8.370 4.586 1.00 83.12 86 THR A O 1
ATOM 667 N N . GLY A 1 87 ? -7.469 -6.639 3.249 1.00 89.62 87 GLY A N 1
ATOM 668 C CA . GLY A 1 87 ? -6.103 -6.462 3.715 1.00 89.62 87 GLY A CA 1
ATOM 669 C C . GLY A 1 87 ? -5.899 -5.122 4.406 1.00 89.62 87 GLY A C 1
ATOM 670 O O . GLY A 1 87 ? -6.606 -4.148 4.143 1.00 89.62 87 GLY A O 1
ATOM 671 N N . ALA A 1 88 ? -4.879 -5.065 5.252 1.00 92.69 88 ALA A N 1
ATOM 672 C CA . ALA A 1 88 ? -4.320 -3.824 5.759 1.00 92.69 88 ALA A CA 1
ATOM 673 C C . ALA A 1 88 ? -3.046 -3.482 4.982 1.00 92.69 88 ALA A C 1
ATOM 675 O O . ALA A 1 88 ? -2.131 -4.300 4.891 1.00 92.69 88 ALA A O 1
ATOM 676 N N . LEU A 1 89 ? -2.988 -2.267 4.446 1.00 92.75 89 LEU A N 1
ATOM 677 C CA . LEU A 1 89 ? -1.812 -1.646 3.849 1.00 92.75 89 LEU A CA 1
ATOM 678 C C . LEU A 1 89 ? -1.162 -0.731 4.886 1.00 92.75 89 LEU A C 1
ATOM 680 O O . LEU A 1 89 ? -1.754 0.271 5.285 1.00 92.75 89 LEU A O 1
ATOM 684 N N . PHE A 1 90 ? 0.058 -1.058 5.295 1.00 92.62 90 PHE A N 1
ATOM 685 C CA . PHE A 1 90 ? 0.878 -0.222 6.164 1.00 92.62 90 PHE A CA 1
ATOM 686 C C . PHE A 1 90 ? 1.525 0.865 5.316 1.00 92.62 90 PHE A C 1
ATOM 688 O O . PHE A 1 90 ? 2.393 0.590 4.487 1.00 92.62 90 PHE A O 1
ATOM 695 N N . TRP A 1 91 ? 1.056 2.089 5.506 1.00 89.75 91 TRP A N 1
ATOM 696 C CA . TRP A 1 91 ? 1.475 3.263 4.765 1.00 89.75 91 TRP A CA 1
ATOM 697 C C . TRP A 1 91 ? 2.622 3.991 5.466 1.00 89.75 91 TRP A C 1
ATOM 699 O O . TRP A 1 91 ? 3.019 3.682 6.595 1.00 89.75 91 TRP A O 1
ATOM 709 N N . TYR A 1 92 ? 3.177 4.980 4.774 1.00 85.12 92 TYR A N 1
ATOM 710 C CA . TYR A 1 92 ? 4.199 5.846 5.338 1.00 85.12 92 TYR A CA 1
ATOM 711 C C . TYR A 1 92 ? 3.695 6.524 6.622 1.00 85.12 92 TYR A C 1
ATOM 713 O O . TYR A 1 92 ? 2.504 6.770 6.790 1.00 85.12 92 TYR A O 1
ATOM 721 N N . LEU A 1 93 ? 4.624 6.828 7.534 1.00 83.88 93 LEU A N 1
ATOM 722 C CA . LEU A 1 93 ? 4.350 7.487 8.822 1.00 83.88 93 LEU A CA 1
ATOM 723 C C . LEU A 1 93 ? 3.469 6.686 9.803 1.00 83.88 93 LEU A C 1
ATOM 725 O O . LEU A 1 93 ? 3.077 7.220 10.837 1.00 83.88 93 LEU A O 1
ATOM 729 N N . GLY A 1 94 ? 3.215 5.402 9.531 1.00 85.56 94 GLY A N 1
ATOM 730 C CA . GLY A 1 94 ? 2.468 4.515 10.428 1.00 85.56 94 GLY A CA 1
ATOM 731 C C . GLY A 1 94 ? 0.953 4.541 10.226 1.00 85.56 94 GLY A C 1
ATOM 732 O O . GLY A 1 94 ? 0.231 3.916 11.001 1.00 85.56 94 GLY A O 1
ATOM 733 N N . GLU A 1 95 ? 0.465 5.230 9.193 1.00 88.06 95 GLU A N 1
ATOM 734 C CA . GLU A 1 95 ? -0.933 5.125 8.782 1.00 88.06 95 GLU A CA 1
ATOM 735 C C . GLU A 1 95 ? -1.232 3.712 8.260 1.00 88.06 95 GLU A C 1
ATOM 737 O O . GLU A 1 95 ? -0.370 3.043 7.690 1.00 88.06 95 GLU A O 1
ATOM 742 N N . VAL A 1 96 ? -2.468 3.248 8.433 1.00 91.69 96 VAL A N 1
ATOM 743 C CA . VAL A 1 96 ? -2.913 1.958 7.897 1.00 91.69 96 VAL A CA 1
ATOM 744 C C . VAL A 1 96 ? -4.169 2.184 7.081 1.00 91.69 96 VAL A C 1
ATOM 746 O O . VAL A 1 96 ? -5.079 2.871 7.538 1.00 91.69 96 VAL A O 1
ATOM 749 N N . TYR A 1 97 ? -4.222 1.601 5.889 1.00 91.31 97 TYR A N 1
ATOM 750 C CA . TYR A 1 97 ? -5.352 1.698 4.973 1.00 91.31 97 TYR A CA 1
ATOM 751 C C . TYR A 1 97 ? -5.967 0.324 4.725 1.00 91.31 97 TYR A C 1
ATOM 753 O O . TYR A 1 97 ? -5.266 -0.684 4.701 1.00 91.31 97 TYR A O 1
ATOM 761 N N . SER A 1 98 ? -7.275 0.287 4.507 1.00 91.56 98 SER A N 1
ATOM 762 C CA . SER A 1 98 ? -7.981 -0.922 4.086 1.00 91.56 98 SER A CA 1
ATOM 763 C C . SER A 1 98 ? -7.855 -1.094 2.577 1.00 91.56 98 SER A C 1
ATOM 765 O O . SER A 1 98 ? -8.122 -0.159 1.816 1.00 91.56 98 SER A O 1
ATOM 767 N N . ILE A 1 99 ? -7.491 -2.293 2.138 1.00 90.12 99 ILE A N 1
ATOM 768 C CA . ILE A 1 99 ? -7.411 -2.665 0.724 1.00 90.12 99 ILE A CA 1
ATOM 769 C C . ILE A 1 99 ? -8.326 -3.851 0.445 1.00 90.12 99 ILE A C 1
ATOM 771 O O . ILE A 1 99 ? -8.406 -4.774 1.253 1.00 90.12 99 ILE A O 1
ATOM 775 N N . ASN A 1 100 ? -8.997 -3.829 -0.705 1.00 87.69 100 ASN A N 1
ATOM 776 C CA . ASN A 1 100 ? -9.753 -4.976 -1.194 1.00 87.69 100 ASN A CA 1
ATOM 777 C C . ASN A 1 100 ? -8.925 -5.694 -2.272 1.00 87.69 100 ASN A C 1
ATOM 779 O O . ASN A 1 100 ? -8.671 -5.138 -3.339 1.00 87.69 100 ASN A O 1
ATOM 783 N N . MET A 1 101 ? -8.500 -6.923 -1.979 1.00 86.19 101 MET A N 1
ATOM 784 C CA . MET A 1 101 ? -7.697 -7.781 -2.857 1.00 86.19 101 MET A CA 1
ATOM 785 C C . MET A 1 101 ? -8.534 -8.770 -3.695 1.00 86.19 101 MET A C 1
ATOM 787 O O . MET A 1 101 ? -7.969 -9.579 -4.426 1.00 86.19 101 MET A O 1
ATOM 791 N N . GLN A 1 102 ? -9.866 -8.737 -3.588 1.00 82.75 102 GLN A N 1
ATOM 792 C CA . GLN A 1 102 ? -10.804 -9.655 -4.255 1.00 82.75 102 GLN A CA 1
ATOM 793 C C . GLN A 1 102 ? -11.053 -9.224 -5.701 1.00 82.75 102 GLN A C 1
ATOM 795 O O . GLN A 1 102 ? -11.135 -10.056 -6.601 1.00 82.75 102 GLN A O 1
ATOM 800 N N . GLU A 1 103 ? -11.144 -7.911 -5.912 1.00 81.00 103 GLU A N 1
ATOM 801 C CA . GLU A 1 103 ? -11.428 -7.299 -7.205 1.00 81.00 103 GLU A CA 1
ATOM 802 C C . GLU A 1 103 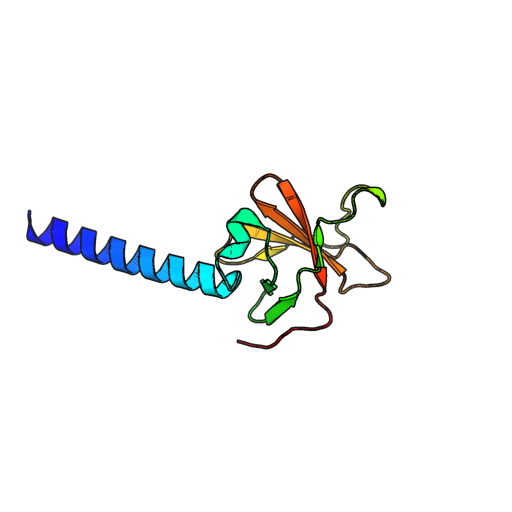? -10.203 -6.518 -7.691 1.00 81.00 103 GLU A C 1
ATOM 804 O O . GLU A 1 103 ? -10.053 -5.329 -7.384 1.00 81.00 103 GLU A O 1
ATOM 809 N N . PRO A 1 104 ? -9.289 -7.152 -8.449 1.00 85.38 104 PRO A N 1
ATOM 810 C CA . PRO A 1 104 ? -8.267 -6.391 -9.139 1.00 85.38 104 PRO A CA 1
ATOM 811 C C . PRO A 1 104 ? -8.955 -5.445 -10.132 1.00 85.38 104 PRO A C 1
ATOM 813 O O . PRO A 1 104 ? -9.732 -5.865 -10.987 1.00 85.38 104 PRO A O 1
ATOM 816 N N . LEU A 1 105 ? -8.625 -4.157 -10.055 1.00 83.44 105 LEU A N 1
ATOM 817 C CA . LEU A 1 105 ? -9.101 -3.123 -10.981 1.00 83.44 105 LEU A CA 1
ATOM 818 C C . LEU A 1 105 ? -8.592 -3.348 -12.414 1.00 83.44 105 LEU A C 1
ATOM 820 O O . LEU A 1 105 ? -9.068 -2.723 -13.359 1.00 83.44 105 LEU A O 1
ATOM 824 N N . GLY A 1 106 ? -7.585 -4.206 -12.565 1.00 78.88 106 GLY A N 1
ATOM 825 C CA . GLY A 1 106 ? -6.977 -4.579 -13.827 1.00 78.88 106 GLY A CA 1
ATOM 826 C C . GLY A 1 106 ? -5.585 -5.170 -13.627 1.00 78.88 106 GLY A C 1
ATOM 827 O O . GLY A 1 106 ? -4.966 -5.033 -12.565 1.00 78.88 106 GLY A O 1
ATOM 828 N N . PHE A 1 107 ? -5.109 -5.817 -14.685 1.00 69.75 107 PHE A N 1
ATOM 829 C CA . PHE A 1 107 ? -3.723 -6.244 -14.829 1.00 69.75 107 PHE A CA 1
ATOM 830 C C . PHE A 1 107 ? -2.921 -5.155 -15.535 1.00 69.75 107 PHE A C 1
ATOM 832 O O . PHE A 1 107 ? -3.475 -4.314 -16.249 1.00 69.75 107 PHE A O 1
ATOM 839 N N . LEU A 1 108 ? -1.617 -5.188 -15.300 1.00 58.34 108 LEU A N 1
ATOM 840 C CA . LEU A 1 108 ? -0.625 -4.390 -16.004 1.00 58.34 108 LEU A CA 1
ATOM 841 C C . LEU A 1 108 ? -0.211 -5.056 -17.318 1.00 58.34 108 LEU A C 1
ATOM 843 O O . LEU A 1 108 ? -0.109 -6.303 -17.332 1.00 58.34 108 LEU A O 1
#

Organism: Nocardia brasiliensis (strain ATCC 700358 / HUJEG-1) (NCBI:txid1133849)

Solvent-accessible surface area (backbone atoms only — not comparable to full-atom values): 6125 Å² total; per-residue (Å²): 109,70,68,59,53,50,52,51,51,53,50,51,52,51,52,51,53,50,5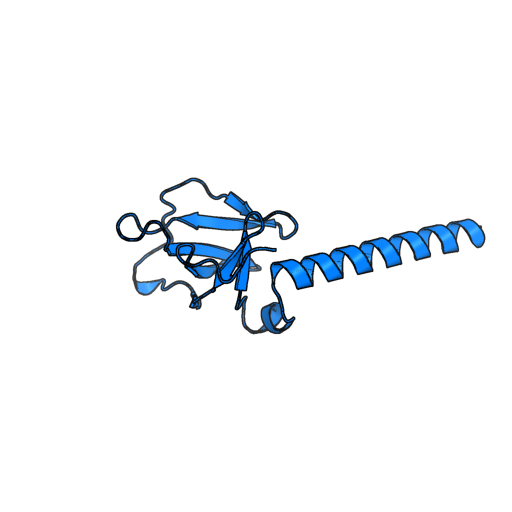0,53,52,51,51,38,64,39,39,45,68,81,57,33,85,82,71,46,54,58,31,42,50,52,98,65,29,32,23,46,33,82,42,74,45,70,59,90,85,44,80,92,54,60,79,44,77,76,41,75,35,83,98,72,78,32,34,34,25,35,53,35,86,92,44,70,32,39,24,41,34,45,44,80,97,77,44,45,28,30,29,42,67,74,57,60,80,42,77,118

Nearest PDB structures (foldseek):
  6xve-assembly1_A-2  TM=3.112E-01  e=2.442E+00  Bos taurus
  1mph-assembly1_A  TM=3.462E-01  e=3.956E+00  Mus musculus
  5jsg-assembly1_A  TM=3.708E-01  e=6.408E+00  Homo sapiens
  3k1l-assembly1_B  TM=2.383E-01  e=7.678E+00  Drosophila melanogaster

Foldseek 3Di:
DVVVVVVVVVVVVVVVVVLVVVVCVQQPDPCCVPQNGQWGDAPQ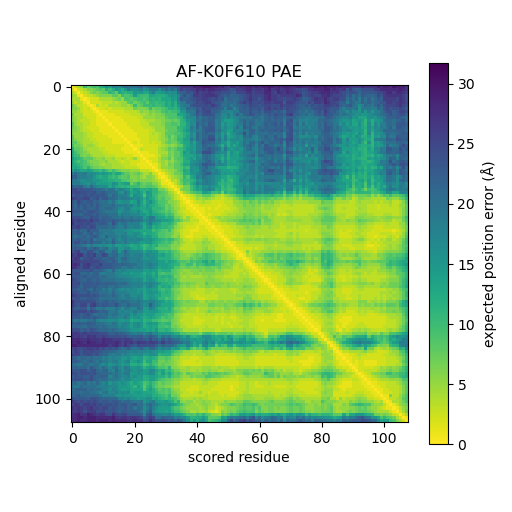FIWGWPHFDDCVVPDQDAPDDWDAGPSPRKTKGQRDPVQSQWMWTQDPPRTIITIGRPDGPDGD